Protein AF-A0A954EW34-F1 (afdb_monomer_lite)

pLDDT: mean 81.28, std 20.34, range [36.78, 98.88]

Structure (mmCIF, N/CA/C/O backbone):
data_AF-A0A954EW34-F1
#
_entry.id   AF-A0A954EW34-F1
#
loop_
_atom_site.group_PDB
_atom_site.id
_atom_site.type_symbol
_atom_site.label_atom_id
_atom_site.label_alt_id
_atom_site.label_comp_id
_atom_site.label_asym_id
_atom_site.label_entity_id
_atom_site.label_seq_id
_atom_site.pdbx_PDB_ins_code
_atom_site.Cartn_x
_atom_site.Cartn_y
_atom_site.Cartn_z
_atom_site.occupancy
_atom_site.B_iso_or_equiv
_atom_site.auth_seq_id
_atom_site.auth_comp_id
_atom_site.auth_asym_id
_atom_site.auth_atom_id
_atom_site.pdbx_PDB_model_num
ATOM 1 N N . MET A 1 1 ? -41.365 -49.925 13.335 1.00 40.72 1 MET A N 1
ATOM 2 C CA . MET A 1 1 ? -41.153 -49.768 11.877 1.00 40.72 1 MET A CA 1
ATOM 3 C C . MET A 1 1 ? -39.643 -49.730 11.667 1.00 40.72 1 MET A C 1
ATOM 5 O O . MET A 1 1 ? -39.036 -48.756 12.066 1.00 40.72 1 MET A O 1
ATOM 9 N N . LYS A 1 2 ? -39.014 -50.907 11.558 1.00 36.78 2 LYS A N 1
ATOM 10 C CA . LYS A 1 2 ? -38.479 -51.522 10.322 1.00 36.78 2 LYS A CA 1
ATOM 11 C C . LYS A 1 2 ? -37.235 -50.796 9.767 1.00 36.78 2 LYS A C 1
ATOM 13 O O . LYS A 1 2 ? -37.364 -49.903 8.944 1.00 36.78 2 LYS A O 1
ATOM 18 N N . GLU A 1 3 ? -36.082 -51.215 10.299 1.00 41.09 3 GLU A N 1
ATOM 19 C CA . GLU A 1 3 ? -34.794 -51.522 9.644 1.00 41.09 3 GLU A CA 1
ATOM 20 C C . GLU A 1 3 ? -34.559 -50.959 8.228 1.00 41.09 3 GLU A C 1
ATOM 22 O O . GLU A 1 3 ? -35.233 -51.348 7.273 1.00 41.09 3 GLU A O 1
ATOM 27 N N . PHE A 1 4 ? -33.522 -50.127 8.080 1.00 44.47 4 PHE A N 1
ATOM 28 C CA . PHE A 1 4 ? -32.982 -49.689 6.791 1.00 44.47 4 PHE A CA 1
ATOM 29 C C . PHE A 1 4 ? -31.813 -50.608 6.410 1.00 44.47 4 PHE A C 1
ATOM 31 O O . PHE A 1 4 ? -30.669 -50.397 6.806 1.00 44.47 4 PHE A O 1
ATOM 38 N N . THR A 1 5 ? -32.119 -51.680 5.680 1.00 50.56 5 THR A N 1
ATOM 39 C CA . THR A 1 5 ? -31.138 -52.629 5.138 1.00 50.56 5 THR A CA 1
ATOM 40 C C . THR A 1 5 ? -31.125 -52.573 3.613 1.00 50.56 5 THR A C 1
ATOM 42 O O . THR A 1 5 ? -32.162 -52.717 2.967 1.00 50.56 5 THR A O 1
ATOM 45 N N . GLY A 1 6 ? -29.920 -52.484 3.042 1.00 41.94 6 GLY A N 1
ATOM 46 C CA . GLY A 1 6 ? -29.634 -52.820 1.645 1.00 41.94 6 GLY A CA 1
ATOM 47 C C . GLY A 1 6 ? -29.440 -51.611 0.723 1.00 41.94 6 GLY A C 1
ATOM 48 O O . GLY A 1 6 ? -30.143 -50.623 0.840 1.00 41.94 6 GLY A O 1
ATOM 49 N N . LYS A 1 7 ? -28.526 -51.599 -0.247 1.00 50.50 7 LYS A N 1
ATOM 50 C CA . LYS A 1 7 ? -27.691 -52.646 -0.844 1.00 50.50 7 LYS A CA 1
ATOM 51 C C . LYS A 1 7 ? -26.501 -51.953 -1.516 1.00 50.50 7 LYS A C 1
ATOM 53 O O . LYS A 1 7 ? -26.660 -50.924 -2.164 1.00 50.50 7 LYS A O 1
ATOM 58 N N . VAL A 1 8 ? -25.333 -52.569 -1.369 1.00 52.12 8 VAL A N 1
ATOM 59 C CA . VAL A 1 8 ? -24.113 -52.335 -2.146 1.00 52.12 8 VAL A CA 1
ATOM 60 C C . VAL A 1 8 ? -24.452 -52.369 -3.639 1.00 52.12 8 VAL A C 1
ATOM 62 O O . VAL A 1 8 ? -24.942 -53.384 -4.137 1.00 52.12 8 VAL A O 1
ATOM 65 N N . CYS A 1 9 ? -24.221 -51.259 -4.344 1.00 47.16 9 CYS A N 1
ATOM 66 C CA . CYS A 1 9 ? -24.376 -51.196 -5.792 1.00 47.16 9 CYS A CA 1
ATOM 67 C C . CYS A 1 9 ? -23.066 -51.640 -6.452 1.00 47.16 9 CYS A C 1
ATOM 69 O O . CYS A 1 9 ? -22.064 -50.930 -6.448 1.00 47.16 9 CYS A O 1
ATOM 71 N N . LEU A 1 10 ? -23.120 -52.885 -6.916 1.00 49.66 10 LEU A N 1
ATOM 72 C CA . LEU A 1 10 ? -22.312 -53.553 -7.929 1.00 49.66 10 LEU A CA 1
ATOM 73 C C . LEU A 1 10 ? -21.316 -52.687 -8.721 1.00 49.66 10 LEU A C 1
ATOM 75 O O . LEU A 1 10 ? -21.678 -51.877 -9.570 1.00 49.66 10 LEU A O 1
ATOM 79 N N . LEU A 1 11 ? -20.043 -53.030 -8.520 1.00 52.31 11 LEU A N 1
ATOM 80 C CA . LEU A 1 11 ? -18.973 -52.956 -9.509 1.00 52.31 11 LEU A CA 1
ATOM 81 C C . LEU A 1 11 ? -19.409 -53.651 -10.809 1.00 52.31 11 LEU A C 1
ATOM 83 O O . LEU A 1 11 ? -19.460 -54.879 -10.869 1.00 52.31 11 LEU A O 1
ATOM 87 N N . THR A 1 12 ? -19.659 -52.883 -11.867 1.00 54.78 12 THR A N 1
ATOM 88 C CA . THR A 1 12 ? -19.604 -53.401 -13.237 1.00 54.78 12 THR A CA 1
ATOM 89 C C . THR A 1 12 ? -18.288 -52.982 -13.872 1.00 54.78 12 THR A C 1
ATOM 91 O O . THR A 1 12 ? -18.101 -51.831 -14.262 1.00 54.78 12 THR A O 1
ATOM 94 N N . LEU A 1 13 ? -17.387 -53.963 -13.961 1.00 52.12 13 LEU A N 1
ATOM 95 C CA . LEU A 1 13 ? -16.304 -54.030 -14.934 1.00 52.12 13 LEU A CA 1
ATOM 96 C C . LEU A 1 13 ? -16.856 -53.677 -16.322 1.00 52.12 13 LEU A C 1
ATOM 98 O O . LEU A 1 13 ? -17.606 -54.459 -16.908 1.00 52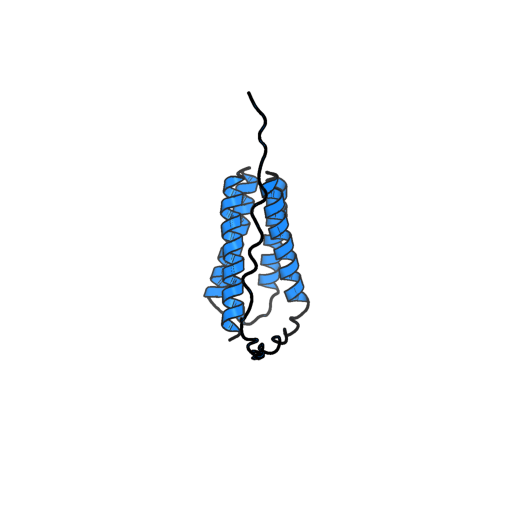.12 13 LEU A O 1
ATOM 102 N N . TRP A 1 14 ? -16.433 -52.544 -16.872 1.00 51.59 14 TRP A N 1
ATOM 103 C CA . TRP A 1 14 ? -16.384 -52.368 -18.316 1.00 51.59 14 TRP A CA 1
ATOM 104 C C . TRP A 1 14 ? -14.918 -52.296 -18.706 1.00 51.59 14 TRP A C 1
ATOM 106 O O . TRP A 1 14 ? -14.197 -51.353 -18.384 1.00 51.59 14 TRP A O 1
ATOM 116 N N . GLY A 1 15 ? -14.455 -53.406 -19.268 1.00 47.00 15 GLY A N 1
ATOM 117 C CA . GLY A 1 15 ? -13.093 -53.568 -19.714 1.00 47.00 15 GLY A CA 1
ATOM 118 C C . GLY A 1 15 ? -12.849 -52.862 -21.042 1.00 47.00 15 GLY A C 1
ATOM 119 O O . GLY A 1 15 ? -13.671 -52.911 -21.948 1.00 47.00 15 GLY A O 1
ATOM 120 N N . MET A 1 16 ? -11.615 -52.372 -21.127 1.00 54.25 16 MET A N 1
ATOM 121 C CA . MET A 1 16 ? -10.751 -52.357 -22.303 1.00 54.25 16 MET A CA 1
ATOM 122 C C . MET A 1 16 ? -10.931 -51.243 -23.342 1.00 54.25 16 MET A C 1
ATOM 124 O O . MET A 1 16 ? -12.018 -50.928 -23.806 1.00 54.25 16 MET A O 1
ATOM 128 N N . LEU A 1 17 ? -9.748 -50.791 -23.782 1.00 58.56 17 LEU A N 1
ATOM 129 C CA . LEU A 1 17 ? -9.439 -49.992 -24.969 1.00 58.56 17 LEU A CA 1
ATOM 130 C C . LEU A 1 17 ? -9.509 -48.468 -24.802 1.00 58.56 17 LEU A C 1
ATOM 132 O O . LEU A 1 17 ? -10.172 -47.780 -25.570 1.00 58.56 17 LEU A O 1
ATOM 136 N N . PHE A 1 18 ? -8.700 -47.924 -23.886 1.00 49.84 18 PHE A N 1
ATOM 137 C CA . PHE A 1 18 ? -8.078 -46.626 -24.160 1.00 49.84 18 PHE A CA 1
ATOM 138 C C . PHE A 1 18 ? -6.711 -46.874 -24.808 1.00 49.84 18 PHE A C 1
ATOM 140 O O . PHE A 1 18 ? -5.860 -47.512 -24.182 1.00 49.84 18 PHE A O 1
ATOM 147 N N . PRO A 1 19 ? -6.494 -46.437 -26.061 1.00 53.00 19 PRO A N 1
ATOM 148 C CA . PRO A 1 19 ? -5.198 -46.557 -26.701 1.00 53.00 19 PRO A CA 1
ATOM 149 C C . PRO A 1 19 ? -4.184 -45.739 -25.904 1.00 53.00 19 PRO A C 1
ATOM 151 O O . PRO A 1 19 ? -4.385 -44.554 -25.635 1.00 53.00 19 PRO A O 1
ATOM 154 N N . THR A 1 20 ? -3.083 -46.387 -25.532 1.00 57.56 20 THR A N 1
ATOM 155 C CA . THR A 1 20 ? -1.847 -45.744 -25.094 1.00 57.56 20 THR A CA 1
ATOM 156 C C . THR A 1 20 ? -1.331 -44.874 -26.234 1.00 57.56 20 THR A C 1
ATOM 158 O O . THR A 1 20 ? -0.540 -45.319 -27.064 1.00 57.56 20 THR A O 1
ATOM 161 N N . SER A 1 21 ? -1.822 -43.636 -26.307 1.00 57.56 21 SER A N 1
ATOM 162 C CA . SER A 1 21 ? -1.227 -42.617 -27.156 1.00 57.56 21 SER A CA 1
ATOM 163 C C . SER A 1 21 ? 0.155 -42.317 -26.595 1.00 57.56 21 SER A C 1
ATOM 165 O O . SER A 1 21 ? 0.294 -41.904 -25.442 1.00 57.56 21 SER A O 1
ATOM 167 N N . LEU A 1 22 ? 1.167 -42.591 -27.417 1.00 55.72 22 LEU A N 1
ATOM 168 C CA . LEU A 1 22 ? 2.548 -42.214 -27.180 1.00 55.72 22 LEU A CA 1
ATOM 169 C C . LEU A 1 22 ? 2.630 -40.758 -26.719 1.00 55.72 22 LEU A C 1
ATOM 171 O O . LEU A 1 22 ? 1.966 -39.874 -27.265 1.00 55.72 22 LEU A O 1
ATOM 175 N N . ALA A 1 23 ? 3.503 -40.544 -25.741 1.00 53.56 23 ALA A N 1
ATOM 176 C CA . ALA A 1 23 ? 4.001 -39.247 -25.343 1.00 53.56 23 ALA A CA 1
ATOM 177 C C . ALA A 1 23 ? 4.512 -38.476 -26.571 1.00 53.56 23 ALA A C 1
ATOM 179 O O . ALA A 1 23 ? 5.601 -38.740 -27.078 1.00 53.56 23 ALA A O 1
ATOM 180 N N . VAL A 1 24 ? 3.738 -37.491 -27.024 1.00 55.06 24 VAL A N 1
ATOM 181 C CA . VAL A 1 24 ? 4.323 -36.304 -27.639 1.00 55.06 24 VAL A CA 1
ATOM 182 C C . VAL A 1 24 ? 4.816 -35.477 -26.465 1.00 55.06 24 VAL A C 1
ATOM 184 O O . VAL A 1 24 ? 4.030 -34.837 -25.767 1.00 55.06 24 VAL A O 1
ATOM 187 N N . GLY A 1 25 ? 6.118 -35.572 -26.198 1.00 49.44 25 GLY A N 1
ATOM 188 C CA . GLY A 1 25 ? 6.811 -34.575 -25.403 1.00 49.44 25 GLY A CA 1
ATOM 189 C C . GLY A 1 25 ? 6.588 -33.234 -26.083 1.00 49.44 25 GLY A C 1
ATOM 190 O O . GLY A 1 25 ? 7.183 -32.955 -27.117 1.00 49.44 25 GLY A O 1
ATOM 191 N N . GLN A 1 26 ? 5.665 -32.441 -25.545 1.00 53.28 26 GLN A N 1
ATOM 192 C CA . GLN A 1 26 ? 5.662 -31.017 -25.811 1.00 53.28 26 GLN A CA 1
ATOM 193 C C . GLN A 1 26 ? 6.972 -30.504 -25.235 1.00 53.28 26 GLN A C 1
ATOM 195 O O . GLN A 1 26 ? 7.176 -30.574 -24.021 1.00 53.28 26 GLN A O 1
ATOM 200 N N . ASP A 1 27 ? 7.856 -30.051 -26.119 1.00 55.62 27 ASP A N 1
ATOM 201 C CA . ASP A 1 27 ? 9.010 -29.237 -25.782 1.00 55.62 27 ASP A CA 1
ATOM 202 C C . ASP A 1 27 ? 8.512 -28.055 -24.949 1.00 55.62 27 ASP A C 1
ATOM 204 O O . ASP A 1 27 ? 8.049 -27.035 -25.466 1.00 55.62 27 ASP A O 1
ATOM 208 N N . ALA A 1 28 ? 8.523 -28.227 -23.626 1.00 56.28 28 ALA A N 1
ATOM 209 C CA . ALA A 1 28 ? 8.334 -27.129 -22.710 1.00 56.28 28 ALA A CA 1
ATOM 210 C C . ALA A 1 28 ? 9.432 -26.117 -23.056 1.00 56.28 28 ALA A C 1
ATOM 212 O O . ALA A 1 28 ? 10.602 -26.513 -23.132 1.00 56.28 28 ALA A O 1
ATOM 213 N N . PRO A 1 29 ? 9.089 -24.842 -23.312 1.00 59.25 29 PRO A N 1
ATOM 214 C CA . PRO A 1 29 ? 10.107 -23.841 -23.569 1.00 59.25 29 PRO A CA 1
ATOM 215 C C . PRO A 1 29 ? 11.118 -23.882 -22.417 1.00 59.25 29 PRO A C 1
ATOM 217 O O . PRO A 1 29 ? 10.709 -24.072 -21.262 1.00 59.25 29 PRO A O 1
ATOM 220 N N . PRO A 1 30 ? 12.426 -23.759 -22.709 1.00 57.62 30 PRO A N 1
ATOM 221 C CA . PRO A 1 30 ? 13.442 -23.783 -21.670 1.00 57.62 30 PRO A CA 1
ATOM 222 C C . PRO A 1 30 ? 13.054 -22.773 -20.586 1.00 57.62 30 PRO A C 1
ATOM 224 O O . PRO A 1 30 ? 12.553 -21.695 -20.931 1.00 57.62 30 PRO A O 1
ATOM 227 N N . PRO A 1 31 ? 13.236 -23.103 -19.292 1.00 56.31 31 PRO A N 1
ATOM 228 C CA . PRO A 1 31 ? 12.924 -22.173 -18.219 1.00 56.31 31 PRO A CA 1
ATOM 229 C C . PRO A 1 31 ? 13.628 -20.862 -18.545 1.00 56.31 31 PRO A C 1
ATOM 231 O O . PRO A 1 31 ? 14.849 -20.847 -18.715 1.00 56.31 31 PRO A O 1
ATOM 234 N N . SER A 1 32 ? 12.853 -19.785 -18.713 1.00 60.28 32 SER A N 1
ATOM 235 C CA . SER A 1 32 ? 13.412 -18.469 -18.998 1.00 60.28 32 SER A CA 1
ATOM 236 C C . SER A 1 32 ? 14.467 -18.212 -17.933 1.00 60.28 32 SER A C 1
ATOM 238 O O . SER A 1 32 ? 14.131 -18.194 -16.744 1.00 60.28 32 SER A O 1
ATOM 240 N N . VAL A 1 33 ? 15.731 -18.090 -18.340 1.00 48.22 33 VAL A N 1
ATOM 241 C CA . VAL A 1 33 ? 16.824 -17.776 -17.424 1.00 48.22 33 VAL A CA 1
ATOM 242 C C . VAL A 1 33 ? 16.447 -16.453 -16.782 1.00 48.22 33 VAL A C 1
ATOM 244 O O . VAL A 1 33 ? 16.484 -15.403 -17.423 1.00 48.22 33 VAL A O 1
ATOM 247 N N . ARG A 1 34 ? 15.982 -16.517 -15.532 1.00 56.38 34 ARG A N 1
ATOM 248 C CA . ARG A 1 34 ? 15.649 -15.336 -14.754 1.00 56.38 34 ARG A CA 1
ATOM 249 C C . ARG A 1 34 ? 16.971 -14.621 -14.554 1.00 56.38 34 ARG A C 1
ATOM 251 O O . ARG A 1 34 ? 17.783 -15.070 -13.753 1.00 56.38 34 ARG A O 1
ATOM 258 N N . GLN A 1 35 ? 17.211 -13.567 -15.329 1.00 54.53 35 GLN A N 1
ATOM 259 C CA . GLN A 1 35 ? 18.352 -12.696 -15.089 1.00 54.53 35 GLN A CA 1
ATOM 260 C C . GLN A 1 35 ? 18.287 -12.266 -13.621 1.00 54.53 35 GLN A C 1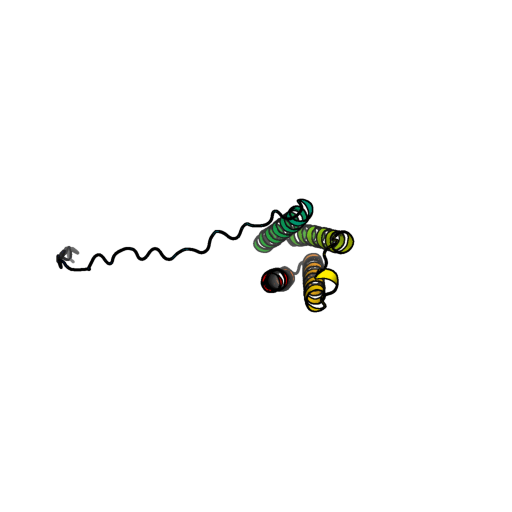
ATOM 262 O O . GLN A 1 35 ? 17.250 -11.771 -13.164 1.00 54.53 35 GLN A O 1
ATOM 267 N N . GLU A 1 36 ? 19.349 -12.545 -12.863 1.00 51.94 36 GLU A N 1
ATOM 268 C CA . GLU A 1 36 ? 19.435 -12.136 -11.465 1.00 51.94 36 GLU A CA 1
ATOM 269 C C . GLU A 1 36 ? 19.445 -10.609 -11.426 1.00 51.94 36 GLU A C 1
ATOM 271 O O . GLU A 1 36 ? 20.425 -9.957 -11.786 1.00 51.94 36 GLU A O 1
ATOM 276 N N . LYS A 1 37 ? 18.304 -10.033 -11.039 1.00 56.31 37 LYS A N 1
ATOM 277 C CA . LYS A 1 37 ? 18.179 -8.596 -10.820 1.00 56.31 37 LYS A CA 1
ATOM 278 C C . LYS A 1 37 ? 19.147 -8.161 -9.715 1.00 56.31 37 LYS A C 1
ATOM 280 O O . LYS A 1 37 ? 19.387 -8.930 -8.779 1.00 56.31 37 LYS A O 1
ATOM 285 N N . PRO A 1 38 ? 19.686 -6.931 -9.784 1.00 56.84 38 PRO A N 1
ATOM 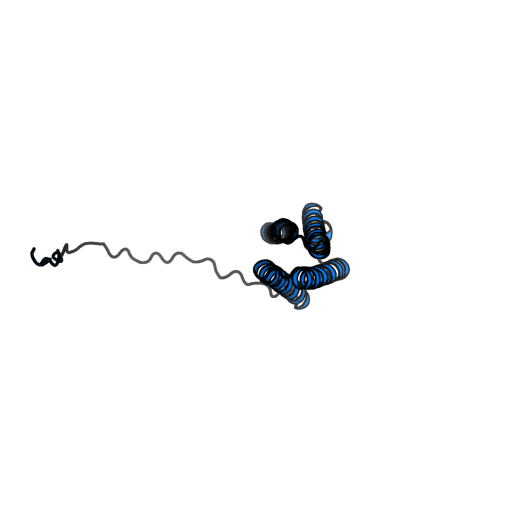286 C CA . PRO A 1 38 ? 20.536 -6.400 -8.729 1.00 56.84 38 PRO A CA 1
ATOM 287 C C . PRO A 1 38 ? 19.831 -6.519 -7.373 1.00 56.84 38 PRO A C 1
ATOM 289 O O . PRO A 1 38 ? 18.644 -6.226 -7.242 1.00 56.84 38 PRO A O 1
ATOM 292 N N . LYS A 1 39 ? 20.584 -6.959 -6.360 1.00 58.22 39 LYS A N 1
ATOM 293 C CA . LYS A 1 39 ? 20.083 -7.351 -5.031 1.00 58.22 39 LYS A CA 1
ATOM 294 C C . LYS A 1 39 ? 19.169 -6.304 -4.374 1.00 58.22 39 LYS A C 1
ATOM 296 O O . LYS A 1 39 ? 18.246 -6.673 -3.659 1.00 58.22 39 LYS A O 1
ATOM 301 N N . SER A 1 40 ? 19.387 -5.022 -4.668 1.00 60.81 40 SER A N 1
ATOM 302 C CA . SER A 1 40 ? 18.572 -3.912 -4.165 1.00 60.81 40 SER A CA 1
ATOM 303 C C . SER A 1 40 ? 17.150 -3.873 -4.736 1.00 60.81 40 SER A C 1
ATOM 305 O O . SER A 1 40 ? 16.235 -3.488 -4.023 1.00 60.81 40 SER A O 1
ATOM 307 N N . GLU A 1 41 ? 16.923 -4.276 -5.991 1.00 60.41 41 GLU A N 1
ATOM 308 C CA . GLU A 1 41 ? 15.576 -4.294 -6.587 1.00 60.41 41 GLU A CA 1
ATOM 309 C C . GLU A 1 41 ? 14.710 -5.409 -5.986 1.00 60.41 41 GLU A C 1
ATOM 311 O O . GLU A 1 41 ? 13.524 -5.213 -5.720 1.00 60.41 41 GLU A O 1
ATOM 316 N N . VAL A 1 42 ? 15.336 -6.560 -5.716 1.00 60.84 42 VAL A N 1
ATOM 317 C CA . VAL A 1 42 ? 14.716 -7.679 -4.992 1.00 60.84 42 VAL A CA 1
ATOM 318 C C . VAL A 1 42 ? 14.337 -7.238 -3.572 1.00 60.84 42 VAL A C 1
ATOM 320 O O . VAL A 1 42 ? 13.230 -7.506 -3.117 1.00 60.84 42 VAL A O 1
ATOM 323 N N . GLU A 1 43 ? 15.196 -6.451 -2.921 1.00 82.62 43 GLU A N 1
ATOM 324 C CA . GLU A 1 43 ? 14.982 -5.970 -1.554 1.00 82.62 43 GLU A CA 1
ATOM 325 C C . GLU A 1 43 ? 13.778 -5.015 -1.416 1.00 82.62 43 GLU A C 1
ATOM 327 O O . GLU A 1 43 ? 12.976 -5.178 -0.494 1.00 82.62 43 GLU A O 1
ATOM 332 N N . TRP A 1 44 ? 13.577 -4.057 -2.335 1.00 88.56 44 TRP A N 1
ATOM 333 C CA . TRP A 1 44 ? 12.428 -3.132 -2.256 1.00 88.56 44 TRP A CA 1
ATOM 334 C C . TRP A 1 44 ? 11.090 -3.857 -2.385 1.00 88.56 44 TRP A C 1
ATOM 336 O O . TRP A 1 44 ? 10.150 -3.583 -1.633 1.00 88.56 44 TRP A O 1
ATOM 346 N N . MET A 1 45 ? 11.004 -4.779 -3.345 1.00 91.62 45 MET A N 1
ATOM 347 C CA . MET A 1 45 ? 9.766 -5.501 -3.624 1.00 91.62 45 MET A CA 1
ATOM 348 C C . MET A 1 45 ? 9.421 -6.487 -2.511 1.00 91.62 45 MET A C 1
ATOM 350 O O . MET A 1 45 ? 8.244 -6.624 -2.182 1.00 91.62 45 MET A O 1
ATOM 354 N N . ASP A 1 46 ? 10.419 -7.089 -1.863 1.00 92.94 46 ASP A N 1
ATOM 355 C CA . ASP A 1 46 ? 10.203 -7.943 -0.694 1.00 92.94 46 ASP A CA 1
ATOM 356 C C . ASP A 1 46 ? 9.595 -7.159 0.476 1.00 92.94 46 ASP A C 1
ATOM 358 O O . ASP A 1 46 ? 8.649 -7.620 1.126 1.00 92.94 46 ASP A O 1
ATOM 362 N N . VAL A 1 47 ? 10.093 -5.944 0.735 1.00 93.88 47 VAL A N 1
ATOM 363 C CA . VAL A 1 47 ? 9.535 -5.086 1.790 1.00 93.88 47 VAL A CA 1
ATOM 364 C C . VAL A 1 47 ? 8.120 -4.632 1.433 1.00 93.88 47 VAL A C 1
ATOM 366 O O . VAL A 1 47 ? 7.236 -4.687 2.290 1.00 93.88 47 VAL A O 1
ATOM 369 N N . LYS A 1 48 ? 7.870 -4.249 0.174 1.00 95.94 48 LYS A N 1
ATOM 370 C CA . LYS A 1 48 ? 6.523 -3.894 -0.299 1.00 95.94 48 LYS A CA 1
ATOM 371 C C . LYS A 1 48 ? 5.544 -5.063 -0.154 1.00 95.94 48 LYS A C 1
ATOM 373 O O . LYS A 1 48 ? 4.455 -4.886 0.387 1.00 95.94 48 LYS A O 1
ATOM 378 N N . LEU A 1 49 ? 5.932 -6.272 -0.559 1.00 97.25 49 LEU A N 1
ATOM 379 C CA . LEU A 1 49 ? 5.100 -7.467 -0.407 1.00 97.25 49 LEU A CA 1
ATOM 380 C C . LEU A 1 49 ? 4.748 -7.720 1.062 1.00 97.25 49 LEU A C 1
ATOM 382 O O . LEU A 1 49 ? 3.574 -7.897 1.390 1.00 97.25 49 LEU A O 1
ATOM 386 N N . ARG A 1 50 ? 5.746 -7.667 1.950 1.00 97.62 50 ARG A N 1
ATOM 387 C CA . ARG A 1 50 ? 5.540 -7.864 3.388 1.00 97.62 50 ARG A CA 1
ATOM 388 C C . ARG A 1 50 ? 4.599 -6.819 3.979 1.00 97.62 50 ARG A C 1
ATOM 390 O O . ARG A 1 50 ? 3.666 -7.182 4.685 1.00 97.62 50 ARG A O 1
ATOM 397 N N . SER A 1 51 ? 4.803 -5.538 3.669 1.00 98.25 51 SER A N 1
ATOM 398 C CA . SER A 1 51 ? 3.904 -4.470 4.117 1.00 98.25 51 SER A CA 1
ATOM 399 C C . SER A 1 51 ? 2.470 -4.685 3.628 1.00 98.25 51 SER A C 1
ATOM 401 O O . SER A 1 51 ? 1.539 -4.477 4.394 1.00 98.25 51 SER A O 1
ATOM 403 N N . SER A 1 52 ? 2.272 -5.141 2.386 1.00 98.50 52 SER A N 1
ATOM 404 C CA . SER A 1 52 ? 0.932 -5.432 1.854 1.00 98.50 52 SER A CA 1
ATOM 405 C C . SER A 1 52 ? 0.244 -6.582 2.596 1.00 98.50 52 SER A C 1
ATOM 407 O O . SER A 1 52 ? -0.942 -6.494 2.908 1.00 98.50 52 SER A O 1
ATOM 409 N N . GLN A 1 53 ? 0.986 -7.646 2.914 1.00 98.69 53 GLN A N 1
ATOM 410 C CA . GLN A 1 53 ? 0.474 -8.780 3.688 1.00 98.69 53 GLN A CA 1
ATOM 411 C C . GLN A 1 53 ? 0.087 -8.363 5.110 1.00 98.69 53 GLN A C 1
ATOM 413 O O . GLN A 1 53 ? -0.966 -8.762 5.591 1.00 98.69 53 GLN A O 1
ATOM 418 N N . GLN A 1 54 ? 0.898 -7.513 5.746 1.00 98.81 54 GLN A N 1
ATOM 419 C CA . GLN A 1 54 ? 0.620 -6.980 7.083 1.00 98.81 54 GLN A CA 1
ATOM 420 C C . GLN A 1 54 ? -0.599 -6.051 7.102 1.00 98.81 54 GLN A C 1
ATOM 422 O O . GLN A 1 54 ? -1.371 -6.084 8.054 1.00 98.81 54 GLN A O 1
ATOM 427 N N . ILE A 1 55 ? -0.815 -5.261 6.042 1.00 98.81 55 ILE A N 1
ATOM 428 C CA . ILE A 1 55 ? -2.050 -4.477 5.897 1.00 98.81 55 ILE A CA 1
ATOM 429 C C . ILE A 1 55 ? -3.263 -5.411 5.834 1.00 98.81 55 ILE A C 1
ATOM 431 O O . ILE A 1 55 ? -4.232 -5.178 6.545 1.00 98.81 55 ILE A O 1
ATOM 435 N N . LEU A 1 56 ? -3.213 -6.478 5.028 1.00 98.81 56 LEU A N 1
ATOM 436 C CA . LEU A 1 56 ? -4.318 -7.437 4.942 1.00 98.81 56 LEU A CA 1
ATOM 437 C C . LEU A 1 56 ? -4.568 -8.156 6.271 1.00 98.81 56 LEU A C 1
ATOM 439 O O . LEU A 1 56 ? -5.715 -8.292 6.681 1.00 98.81 56 LEU A O 1
ATOM 443 N N . GLU A 1 57 ? -3.510 -8.593 6.948 1.00 98.81 57 GLU A N 1
ATOM 444 C CA . GLU A 1 57 ? -3.606 -9.200 8.276 1.00 98.81 57 GLU A CA 1
ATOM 445 C C . GLU A 1 57 ? -4.327 -8.262 9.255 1.00 98.81 57 GLU A C 1
ATOM 447 O O . GLU A 1 57 ? -5.334 -8.650 9.848 1.00 98.81 57 GLU A O 1
ATOM 452 N N . ALA A 1 58 ? -3.881 -7.009 9.354 1.00 98.75 58 ALA A N 1
ATOM 453 C CA . ALA A 1 58 ? -4.480 -6.011 10.233 1.00 98.75 58 ALA A CA 1
ATOM 454 C C . ALA A 1 58 ? -5.938 -5.683 9.851 1.00 98.75 58 ALA A C 1
ATOM 456 O O . ALA A 1 58 ? -6.799 -5.611 10.726 1.00 98.75 58 ALA A O 1
ATOM 457 N N . LEU A 1 59 ? -6.250 -5.594 8.550 1.00 98.75 59 LEU A N 1
ATOM 458 C CA . LEU A 1 59 ? -7.623 -5.439 8.052 1.00 98.75 59 LEU A CA 1
ATOM 459 C C . LEU A 1 59 ? -8.537 -6.565 8.548 1.00 98.75 59 LEU A C 1
ATOM 461 O O . LEU A 1 59 ? -9.639 -6.304 9.021 1.00 98.75 59 LEU A O 1
ATOM 465 N N . THR A 1 60 ? -8.078 -7.820 8.482 1.00 98.69 60 THR A N 1
ATOM 466 C CA . THR A 1 60 ? -8.872 -8.973 8.948 1.00 98.69 60 THR A CA 1
ATOM 467 C C . THR A 1 60 ? -9.062 -9.015 10.464 1.00 98.69 60 THR A C 1
ATOM 469 O O . THR A 1 60 ? -9.963 -9.699 10.945 1.00 98.69 60 THR A O 1
ATOM 472 N N . GLN A 1 61 ? -8.234 -8.284 11.210 1.00 98.50 61 GLN A N 1
ATOM 473 C CA . GLN A 1 61 ? -8.310 -8.153 12.665 1.00 98.50 61 GLN A CA 1
ATOM 474 C C . GLN A 1 61 ? -9.080 -6.896 13.105 1.00 98.50 61 GLN A C 1
ATOM 476 O O . GLN A 1 61 ? -9.363 -6.756 14.291 1.00 98.50 61 GLN A O 1
ATOM 481 N N . GLY A 1 62 ? -9.432 -6.000 12.174 1.00 98.31 62 GLY A N 1
ATOM 482 C CA . GLY A 1 62 ? -10.020 -4.696 12.492 1.00 98.31 62 GLY A CA 1
ATOM 483 C C . GLY A 1 62 ? -9.043 -3.729 13.172 1.00 98.31 62 GLY A C 1
ATOM 484 O O . GLY A 1 62 ? -9.480 -2.803 13.843 1.00 98.31 62 GLY A O 1
ATOM 485 N N . ASP A 1 63 ? -7.733 -3.950 13.034 1.00 98.69 63 ASP A N 1
ATOM 486 C CA . ASP A 1 63 ? -6.683 -3.169 13.697 1.00 98.69 63 ASP A CA 1
ATOM 487 C C . ASP A 1 63 ? -6.241 -1.994 12.808 1.00 98.69 63 ASP A C 1
ATOM 489 O O . ASP A 1 63 ? -5.304 -2.096 12.007 1.00 98.69 63 ASP A O 1
ATOM 493 N N . THR A 1 64 ? -6.950 -0.870 12.922 1.00 98.62 64 THR A N 1
ATOM 494 C CA . THR A 1 64 ? -6.698 0.348 12.136 1.00 98.62 64 THR A CA 1
ATOM 495 C C . THR A 1 64 ? -5.320 0.957 12.434 1.00 98.62 64 THR A C 1
ATOM 497 O O . THR A 1 64 ? -4.629 1.407 11.514 1.00 98.62 64 THR A O 1
ATOM 500 N N . ASP A 1 65 ? -4.826 0.864 13.668 1.00 98.62 65 ASP A N 1
ATOM 501 C CA . ASP A 1 65 ? -3.488 1.334 14.050 1.00 98.62 65 ASP A CA 1
ATOM 502 C C . ASP A 1 65 ? -2.368 0.545 13.349 1.00 98.62 65 ASP A C 1
ATOM 504 O O . ASP A 1 65 ? -1.394 1.119 12.826 1.00 98.62 65 ASP A O 1
ATOM 508 N N . HIS A 1 66 ? -2.495 -0.782 13.291 1.00 98.69 66 HIS A N 1
ATOM 509 C CA . HIS A 1 66 ? -1.531 -1.636 12.605 1.00 98.69 66 HIS A CA 1
ATOM 510 C C . HIS A 1 66 ? -1.638 -1.508 11.078 1.00 98.69 66 HIS A C 1
ATOM 512 O O . HIS A 1 66 ? -0.598 -1.500 10.401 1.00 98.69 66 HIS A O 1
ATOM 518 N N . VAL A 1 67 ? -2.844 -1.298 10.531 1.00 98.81 67 VAL A N 1
ATOM 519 C CA . VAL A 1 67 ? -3.039 -0.913 9.120 1.00 98.81 67 VAL A CA 1
ATOM 520 C C . VAL A 1 67 ? -2.252 0.363 8.811 1.00 98.81 67 VAL A C 1
ATOM 522 O O . VAL A 1 67 ? -1.417 0.364 7.899 1.00 98.81 67 VAL A O 1
ATOM 525 N N . ALA A 1 68 ? -2.443 1.429 9.597 1.00 98.81 68 ALA A N 1
ATOM 526 C CA . ALA A 1 68 ? -1.770 2.709 9.391 1.00 98.81 68 ALA A CA 1
ATOM 527 C C . ALA A 1 68 ? -0.244 2.566 9.476 1.00 98.81 68 ALA A C 1
ATOM 529 O O . ALA A 1 68 ? 0.496 3.087 8.638 1.00 98.81 68 ALA A O 1
ATOM 530 N N . THR A 1 69 ? 0.253 1.825 10.467 1.00 98.69 69 THR A N 1
ATOM 531 C CA . THR A 1 69 ? 1.691 1.591 10.657 1.00 98.69 69 THR A CA 1
ATOM 532 C C . THR A 1 69 ? 2.309 0.842 9.473 1.00 98.69 69 THR A C 1
ATOM 534 O O . THR A 1 69 ? 3.357 1.245 8.952 1.00 98.69 69 THR A O 1
ATOM 537 N N . SER A 1 70 ? 1.646 -0.212 8.995 1.00 98.69 70 SER A N 1
ATOM 538 C CA . SER A 1 70 ? 2.104 -1.008 7.851 1.00 98.69 70 SER A CA 1
ATOM 539 C C . SER A 1 70 ? 2.059 -0.215 6.540 1.00 98.69 70 SER A C 1
ATOM 541 O O . SER A 1 70 ? 3.003 -0.284 5.744 1.00 98.69 70 SER A O 1
ATOM 543 N N . ALA A 1 71 ? 1.026 0.611 6.349 1.00 98.69 71 ALA A N 1
ATOM 544 C CA . ALA A 1 71 ? 0.893 1.506 5.201 1.00 98.69 71 ALA A CA 1
ATOM 545 C C . ALA A 1 71 ? 1.923 2.650 5.211 1.00 98.69 71 ALA A C 1
ATOM 547 O O . ALA A 1 71 ? 2.500 2.968 4.171 1.00 98.69 71 ALA A O 1
ATOM 548 N N . ARG A 1 72 ? 2.264 3.224 6.374 1.00 98.62 72 ARG A N 1
ATOM 549 C CA . ARG A 1 72 ? 3.356 4.214 6.478 1.00 98.62 72 ARG A CA 1
ATOM 550 C C . ARG A 1 72 ? 4.704 3.613 6.086 1.00 98.62 72 ARG A C 1
ATOM 552 O O . ARG A 1 72 ? 5.458 4.243 5.344 1.00 98.62 72 ARG A O 1
ATOM 559 N N . ARG A 1 73 ? 4.995 2.377 6.513 1.00 98.00 73 ARG A N 1
ATOM 560 C CA . ARG A 1 73 ? 6.199 1.649 6.071 1.00 98.00 73 ARG A CA 1
ATOM 561 C C . ARG A 1 73 ? 6.213 1.478 4.550 1.00 98.00 73 ARG A C 1
ATOM 563 O O . ARG A 1 73 ? 7.232 1.771 3.925 1.00 98.00 73 ARG A O 1
ATOM 570 N N . MET A 1 74 ? 5.086 1.066 3.965 1.00 97.94 74 MET A N 1
ATOM 571 C CA . MET A 1 74 ? 4.925 0.949 2.512 1.00 97.94 74 MET A CA 1
ATOM 572 C C . MET A 1 74 ? 5.240 2.272 1.797 1.00 97.94 74 MET A C 1
ATOM 574 O O . MET A 1 74 ? 6.006 2.292 0.831 1.00 97.94 74 MET A O 1
ATOM 578 N N . LEU A 1 75 ? 4.684 3.382 2.293 1.00 97.94 75 LEU A N 1
ATOM 579 C CA . LEU A 1 75 ? 4.859 4.709 1.707 1.00 97.94 75 LEU A CA 1
ATOM 580 C C . LEU A 1 75 ? 6.323 5.157 1.742 1.00 97.94 75 LEU A C 1
ATOM 582 O O . LEU A 1 75 ? 6.849 5.610 0.727 1.00 97.94 75 LEU A O 1
ATOM 586 N N . ILE A 1 76 ? 6.998 4.993 2.883 1.00 96.75 76 ILE A N 1
ATOM 587 C CA . ILE A 1 76 ? 8.412 5.359 3.039 1.00 96.75 76 ILE A CA 1
ATOM 588 C C . ILE A 1 76 ? 9.275 4.598 2.030 1.00 96.75 76 ILE A C 1
ATOM 590 O O . ILE A 1 76 ? 10.082 5.205 1.327 1.00 96.75 76 ILE A O 1
ATOM 594 N N . ILE A 1 77 ? 9.078 3.283 1.917 1.00 94.94 77 ILE A N 1
ATOM 595 C CA . ILE A 1 77 ? 9.840 2.445 0.985 1.00 94.94 77 ILE A CA 1
ATOM 596 C C . ILE A 1 77 ? 9.570 2.845 -0.461 1.00 94.94 77 ILE A C 1
ATOM 598 O O . ILE A 1 77 ? 10.509 2.957 -1.244 1.00 94.94 77 ILE A O 1
ATOM 602 N N . ASN A 1 78 ? 8.316 3.134 -0.809 1.00 94.44 78 ASN A N 1
ATOM 603 C CA . ASN A 1 78 ? 7.968 3.616 -2.138 1.00 94.44 78 ASN A CA 1
ATOM 604 C C . ASN A 1 78 ? 8.677 4.933 -2.490 1.00 94.44 78 ASN A C 1
ATOM 606 O O . ASN A 1 78 ? 9.219 5.064 -3.582 1.00 94.44 78 ASN A O 1
ATOM 610 N N . LEU A 1 79 ? 8.712 5.900 -1.570 1.00 93.69 79 LEU A N 1
ATOM 611 C CA . LEU A 1 79 ? 9.382 7.185 -1.793 1.00 93.69 79 LEU A CA 1
ATOM 612 C C . LEU A 1 79 ? 10.907 7.029 -1.908 1.00 93.69 79 LEU A C 1
ATOM 614 O O . LEU A 1 79 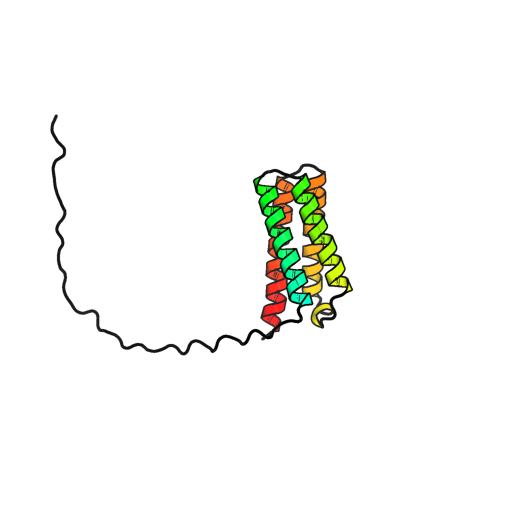? 11.536 7.659 -2.764 1.00 93.69 79 LEU A O 1
ATOM 618 N N . LEU A 1 80 ? 11.508 6.174 -1.074 1.00 92.19 80 LEU A N 1
ATOM 619 C CA . LEU A 1 80 ? 12.938 5.866 -1.137 1.00 92.19 80 LEU A CA 1
ATOM 620 C C . LEU A 1 80 ? 13.307 5.181 -2.453 1.00 92.19 80 LEU A C 1
ATOM 622 O O . LEU A 1 80 ? 14.256 5.608 -3.112 1.00 92.19 80 LEU A O 1
ATOM 626 N N . GLU A 1 81 ? 12.533 4.179 -2.868 1.00 90.00 81 GLU A N 1
ATOM 627 C CA . GLU A 1 81 ? 12.709 3.510 -4.154 1.00 90.00 81 GLU A CA 1
ATOM 628 C C . GLU A 1 81 ? 12.607 4.523 -5.298 1.00 90.00 81 GLU A C 1
ATOM 630 O O . GLU A 1 81 ? 13.525 4.629 -6.108 1.00 90.00 81 GLU A O 1
ATOM 635 N N . GLN A 1 82 ? 11.543 5.329 -5.348 1.00 88.06 82 GLN A N 1
AT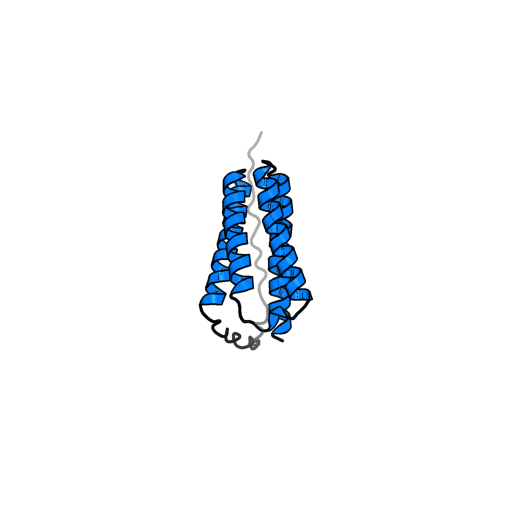OM 636 C CA . GLN A 1 82 ? 11.367 6.331 -6.401 1.00 88.06 82 GLN A CA 1
ATOM 637 C C . GLN A 1 82 ? 12.556 7.295 -6.493 1.00 88.06 82 GLN A C 1
ATOM 639 O O . GLN A 1 82 ? 12.963 7.666 -7.596 1.00 88.06 82 GLN A O 1
ATOM 644 N N . ARG A 1 83 ? 13.169 7.670 -5.365 1.00 88.00 83 ARG A N 1
ATOM 645 C CA . ARG A 1 83 ? 14.346 8.547 -5.349 1.00 88.00 83 ARG A CA 1
ATOM 646 C C . ARG A 1 83 ? 15.632 7.837 -5.778 1.00 88.00 83 ARG A C 1
ATOM 648 O O . ARG A 1 83 ? 16.415 8.420 -6.523 1.00 88.00 83 ARG A O 1
ATOM 655 N N . LEU A 1 84 ? 15.862 6.614 -5.304 1.00 86.62 84 LEU A N 1
ATOM 656 C CA . LEU A 1 84 ? 17.147 5.914 -5.432 1.00 86.62 84 LEU A CA 1
ATOM 657 C C . LEU A 1 84 ? 17.245 4.999 -6.657 1.00 86.62 84 LEU A C 1
ATOM 659 O O . L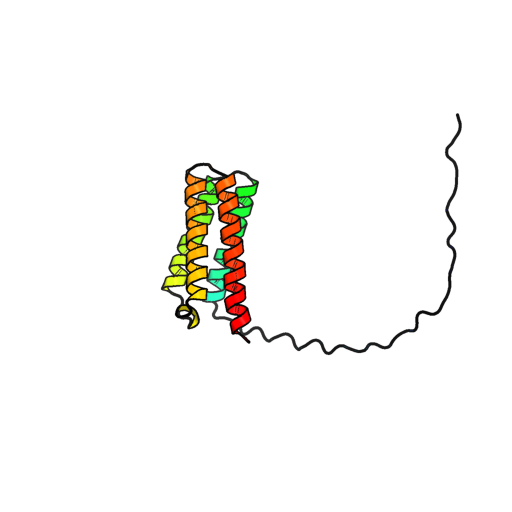EU A 1 84 ? 18.353 4.698 -7.102 1.00 86.62 84 LEU A O 1
ATOM 663 N N . ARG A 1 85 ? 16.112 4.563 -7.211 1.00 80.44 85 ARG A N 1
ATOM 664 C CA . ARG A 1 85 ? 16.055 3.674 -8.375 1.00 80.44 85 ARG A CA 1
ATOM 665 C C . ARG A 1 85 ? 16.612 4.375 -9.613 1.00 80.44 85 ARG A C 1
ATOM 667 O O . ARG A 1 85 ? 16.294 5.542 -9.859 1.00 80.44 85 ARG A O 1
ATOM 674 N N . LYS A 1 86 ? 17.465 3.690 -10.375 1.00 74.81 86 LYS A N 1
ATOM 675 C CA . LYS A 1 86 ? 18.211 4.270 -11.510 1.00 74.81 86 LYS A CA 1
ATOM 676 C C . LYS A 1 86 ? 17.697 3.801 -12.875 1.00 74.81 86 LYS A C 1
ATOM 678 O O . LYS A 1 86 ? 18.321 4.101 -13.880 1.00 74.81 86 LYS A O 1
ATOM 683 N N . ASP A 1 87 ? 16.583 3.080 -12.894 1.00 69.75 87 ASP A N 1
ATOM 684 C CA . ASP A 1 87 ? 16.138 2.326 -14.062 1.00 69.75 87 ASP A CA 1
ATOM 685 C C . ASP A 1 87 ? 15.500 3.210 -15.145 1.00 69.75 87 ASP A C 1
ATOM 687 O O . ASP A 1 87 ? 14.782 4.175 -14.853 1.00 69.75 87 ASP A O 1
ATOM 691 N N . ASP A 1 88 ? 15.655 2.777 -16.397 1.00 68.31 88 ASP A N 1
ATOM 692 C CA . ASP A 1 88 ? 15.194 3.467 -17.613 1.00 68.31 88 ASP A CA 1
ATOM 693 C C . ASP A 1 88 ? 13.661 3.638 -17.695 1.00 68.31 88 ASP A C 1
ATOM 695 O O . ASP A 1 88 ? 13.141 4.459 -18.455 1.00 68.31 88 ASP A O 1
ATOM 699 N N . PHE A 1 89 ? 12.903 2.896 -16.880 1.00 70.62 89 PHE A N 1
ATOM 700 C CA . PHE A 1 89 ? 11.435 2.920 -16.864 1.00 70.62 89 PHE A CA 1
ATOM 701 C C . PHE A 1 89 ? 10.841 4.223 -16.319 1.00 70.62 89 PHE A C 1
ATOM 703 O O . PHE A 1 89 ? 9.667 4.510 -16.562 1.00 70.62 89 PHE A O 1
ATOM 710 N N . LYS A 1 90 ? 11.632 5.042 -15.611 1.00 67.81 90 LYS A N 1
ATOM 711 C CA . LYS A 1 90 ? 11.163 6.301 -15.013 1.00 67.81 90 LYS A CA 1
ATOM 712 C C . LYS A 1 90 ? 10.588 7.289 -16.027 1.00 67.81 90 LYS A C 1
ATOM 714 O O . LYS A 1 90 ? 9.749 8.101 -15.652 1.00 67.81 90 LYS A O 1
ATOM 719 N N . HIS A 1 91 ? 10.999 7.232 -17.288 1.00 74.12 91 HIS A N 1
ATOM 720 C CA . HIS A 1 91 ? 10.543 8.185 -18.302 1.00 74.12 91 HIS A CA 1
ATOM 721 C C . HIS A 1 91 ? 9.200 7.813 -18.945 1.00 74.12 91 HIS A C 1
ATOM 723 O O . HIS A 1 91 ? 8.634 8.618 -19.682 1.00 74.12 91 HIS A O 1
ATOM 729 N N . LYS A 1 92 ? 8.665 6.615 -18.674 1.00 83.50 92 LYS A N 1
ATOM 730 C CA . LYS A 1 92 ? 7.420 6.143 -19.290 1.00 83.50 92 LYS A CA 1
ATOM 731 C C . LYS A 1 92 ? 6.209 6.672 -18.519 1.00 83.50 92 LYS A C 1
ATOM 733 O O . LYS A 1 92 ? 6.076 6.426 -17.321 1.00 83.50 92 LYS A O 1
ATOM 738 N N . SER A 1 93 ? 5.314 7.386 -19.206 1.00 85.44 93 SER A N 1
ATOM 739 C CA . SER A 1 93 ? 4.164 8.057 -18.579 1.00 85.44 93 SER A CA 1
ATOM 740 C C . SER A 1 93 ? 3.204 7.083 -17.890 1.00 85.44 93 SER A C 1
ATOM 742 O O . SER A 1 93 ? 2.740 7.361 -16.790 1.00 85.44 93 SER A O 1
ATOM 744 N N . GLU A 1 94 ? 2.951 5.921 -18.493 1.00 89.06 94 GLU A N 1
ATOM 745 C CA . GLU A 1 94 ? 2.078 4.879 -17.932 1.00 89.06 94 GLU A CA 1
ATOM 746 C C . GLU A 1 94 ? 2.637 4.323 -16.622 1.00 89.06 94 GLU A C 1
ATOM 748 O O . GLU A 1 94 ? 1.913 4.170 -15.641 1.00 89.06 94 GLU A O 1
ATOM 753 N N . TYR A 1 95 ? 3.952 4.103 -16.585 1.00 89.56 95 TYR A N 1
ATOM 754 C CA . TYR A 1 95 ? 4.649 3.633 -15.397 1.00 89.56 95 TYR A CA 1
ATOM 755 C C . TYR A 1 95 ? 4.577 4.666 -14.260 1.00 89.56 95 TYR A C 1
ATOM 757 O O . TYR A 1 95 ? 4.280 4.317 -13.119 1.00 89.56 95 TYR A O 1
ATOM 765 N N . GLN A 1 96 ? 4.766 5.952 -14.573 1.00 90.69 96 GLN A N 1
ATOM 766 C CA . GLN A 1 96 ? 4.562 7.044 -13.610 1.00 90.69 96 GLN A CA 1
ATOM 767 C C . GLN A 1 96 ? 3.107 7.130 -13.129 1.00 90.69 96 GLN A C 1
ATOM 769 O O . GLN A 1 96 ? 2.852 7.391 -11.955 1.00 90.69 96 GLN A O 1
ATOM 774 N N . GLY A 1 97 ? 2.146 6.857 -14.014 1.00 93.31 97 GLY A N 1
ATOM 775 C CA . GLY A 1 97 ? 0.734 6.746 -13.660 1.00 93.31 97 GLY A CA 1
ATOM 776 C C . GLY A 1 97 ? 0.487 5.689 -12.583 1.00 93.31 97 GLY A C 1
ATOM 777 O O . GLY A 1 97 ? -0.192 5.976 -11.597 1.00 93.31 97 GLY A O 1
ATOM 778 N N . GLU A 1 98 ? 1.078 4.500 -12.721 1.00 94.44 98 GLU A N 1
ATOM 779 C CA . GLU A 1 98 ? 0.947 3.440 -11.712 1.00 94.44 98 GLU A CA 1
ATOM 780 C C . GLU A 1 98 ? 1.670 3.759 -10.400 1.00 94.44 98 GLU A C 1
ATOM 782 O O . GLU A 1 98 ? 1.135 3.462 -9.332 1.00 94.44 98 GLU A O 1
ATOM 787 N N . LEU A 1 99 ? 2.826 4.432 -10.438 1.00 93.62 99 LEU A N 1
ATOM 788 C CA . LEU A 1 99 ? 3.484 4.917 -9.217 1.00 93.62 99 LEU A CA 1
ATOM 789 C C . LEU A 1 99 ? 2.604 5.906 -8.441 1.00 93.62 99 LEU A C 1
ATOM 791 O O . LEU A 1 99 ? 2.478 5.798 -7.220 1.00 93.62 99 LEU A O 1
ATOM 795 N N . ASN A 1 100 ? 1.952 6.830 -9.147 1.00 95.56 100 ASN A N 1
ATOM 796 C CA . ASN A 1 100 ? 1.040 7.793 -8.534 1.00 95.56 100 ASN A CA 1
ATOM 797 C C . ASN A 1 100 ? -0.203 7.107 -7.952 1.00 95.56 100 ASN A C 1
ATOM 799 O O . ASN A 1 100 ? -0.634 7.457 -6.855 1.00 95.56 100 ASN A O 1
ATOM 803 N N . ARG A 1 101 ? -0.765 6.108 -8.649 1.00 97.44 101 ARG A N 1
ATOM 804 C CA . ARG A 1 101 ? -1.893 5.301 -8.144 1.00 97.44 101 ARG A CA 1
ATOM 805 C C . ARG A 1 101 ? -1.516 4.533 -6.883 1.00 97.44 101 ARG A C 1
ATOM 807 O O . ARG A 1 101 ? -2.277 4.546 -5.918 1.00 97.44 101 ARG A O 1
ATOM 814 N N . PHE A 1 102 ? -0.338 3.916 -6.878 1.00 98.06 102 PHE A N 1
ATOM 815 C CA . PHE A 1 102 ? 0.205 3.217 -5.718 1.00 98.06 102 PHE A CA 1
ATOM 816 C C . PHE A 1 102 ? 0.359 4.160 -4.517 1.00 98.06 102 PHE A C 1
ATOM 818 O O . PHE A 1 102 ? -0.078 3.848 -3.406 1.00 98.06 102 PHE A O 1
ATOM 825 N N . GLU A 1 103 ? 0.961 5.333 -4.730 1.00 98.25 103 GLU A N 1
ATOM 826 C CA . GLU A 1 103 ? 1.168 6.324 -3.674 1.00 98.25 103 GLU A CA 1
ATOM 827 C C . GLU A 1 103 ? -0.156 6.877 -3.137 1.00 98.25 103 GLU A C 1
ATOM 829 O O . GLU A 1 103 ? -0.330 6.966 -1.921 1.00 98.25 103 GLU A O 1
ATOM 834 N N . PHE A 1 104 ? -1.099 7.198 -4.027 1.00 98.44 104 PHE A N 1
ATOM 835 C CA . PHE A 1 104 ? -2.442 7.641 -3.660 1.00 98.44 104 PHE A CA 1
ATOM 836 C C . PHE A 1 104 ? -3.156 6.596 -2.799 1.00 98.44 104 PHE A C 1
ATOM 838 O O . PHE A 1 104 ? -3.587 6.917 -1.696 1.00 98.44 104 PHE A O 1
ATOM 845 N N . ALA A 1 105 ? -3.222 5.342 -3.257 1.00 98.75 105 ALA A N 1
ATOM 846 C CA . ALA A 1 105 ? -3.881 4.269 -2.519 1.00 98.75 105 ALA A CA 1
ATOM 847 C C . ALA A 1 105 ? -3.243 4.062 -1.137 1.00 98.75 105 ALA A C 1
ATOM 849 O O . ALA A 1 105 ? -3.947 3.936 -0.142 1.00 98.75 105 ALA A O 1
ATOM 850 N N . THR A 1 106 ? -1.910 4.110 -1.050 1.00 98.75 106 THR A N 1
ATOM 851 C CA . THR A 1 106 ? -1.203 3.977 0.233 1.00 98.75 106 THR A CA 1
ATOM 852 C C . THR A 1 106 ? -1.537 5.122 1.195 1.00 98.75 106 THR A C 1
ATOM 854 O O . THR A 1 106 ? -1.766 4.883 2.379 1.00 98.75 106 THR A O 1
ATOM 857 N N . LYS A 1 107 ? -1.586 6.367 0.704 1.00 98.75 107 LYS A N 1
ATOM 858 C CA . LYS A 1 107 ? -1.991 7.532 1.506 1.00 98.75 107 LYS A CA 1
ATOM 859 C C . LYS A 1 107 ? -3.448 7.439 1.949 1.00 98.75 107 LYS A C 1
ATOM 861 O O . LYS A 1 107 ? -3.754 7.819 3.073 1.00 98.75 107 LYS A O 1
ATOM 866 N N . GLU A 1 108 ? -4.317 6.905 1.101 1.00 98.81 108 GLU A N 1
ATOM 867 C CA . GLU A 1 108 ? -5.732 6.747 1.419 1.00 98.81 108 GLU A CA 1
ATOM 868 C C . GLU A 1 108 ? -5.973 5.669 2.482 1.00 98.81 108 GLU A C 1
ATOM 870 O O . GLU A 1 108 ? -6.785 5.887 3.379 1.00 98.81 108 GLU A O 1
ATOM 875 N N . ILE A 1 109 ? -5.203 4.571 2.470 1.00 98.88 109 ILE A N 1
ATOM 876 C CA . ILE A 1 109 ? -5.191 3.591 3.571 1.00 98.88 109 ILE A CA 1
ATOM 877 C C . ILE A 1 109 ? -4.810 4.278 4.888 1.00 98.88 109 ILE A C 1
ATOM 879 O O . ILE A 1 109 ? -5.473 4.079 5.895 1.00 98.88 109 ILE A O 1
ATOM 883 N N . ILE A 1 110 ? -3.765 5.116 4.894 1.00 98.88 110 ILE A N 1
ATOM 884 C CA . ILE A 1 110 ? -3.344 5.840 6.107 1.00 98.88 110 ILE A CA 1
ATOM 885 C C . ILE A 1 110 ? -4.452 6.790 6.578 1.00 98.88 110 ILE A C 1
ATOM 887 O O . ILE A 1 110 ? -4.795 6.784 7.754 1.00 98.88 110 ILE A O 1
ATOM 891 N N . ARG A 1 111 ? -5.031 7.578 5.664 1.00 98.81 111 ARG A N 1
ATOM 892 C CA . ARG A 1 111 ? -6.071 8.568 5.975 1.00 98.81 111 ARG A CA 1
ATOM 893 C C . ARG A 1 111 ? -7.332 7.925 6.557 1.00 98.81 111 ARG A C 1
ATOM 895 O O . ARG A 1 111 ? -7.917 8.467 7.487 1.00 98.81 111 ARG A O 1
ATOM 902 N N . THR A 1 112 ? -7.775 6.812 5.976 1.00 98.75 112 THR A N 1
ATOM 903 C CA . THR A 1 112 ? -8.967 6.074 6.432 1.00 98.75 112 THR A CA 1
ATOM 904 C C . THR A 1 112 ? -8.697 5.341 7.742 1.00 98.75 112 THR A C 1
ATOM 906 O O . THR A 1 112 ? -9.523 5.405 8.645 1.00 98.75 112 THR A O 1
ATOM 909 N N . ALA A 1 113 ? -7.502 4.774 7.915 1.00 98.75 113 ALA A N 1
ATOM 910 C CA . ALA A 1 113 ? -7.093 4.158 9.174 1.00 98.75 113 ALA A CA 1
ATOM 911 C C . ALA A 1 113 ? -7.024 5.170 10.329 1.00 98.75 113 ALA A C 1
ATOM 913 O O . ALA A 1 113 ? -7.515 4.896 11.415 1.00 98.75 113 ALA A O 1
ATOM 914 N N . GLU A 1 114 ? -6.485 6.371 10.091 1.00 98.56 114 GLU A N 1
ATOM 915 C CA . GLU A 1 114 ? -6.465 7.467 11.077 1.00 98.56 114 GLU A CA 1
ATOM 916 C C . GLU A 1 114 ? -7.869 7.976 11.449 1.00 98.56 114 GLU A C 1
ATOM 918 O O . GLU A 1 114 ? -8.040 8.600 12.495 1.00 98.56 114 GLU A O 1
ATOM 923 N N . ALA A 1 115 ? -8.868 7.717 10.602 1.00 98.62 115 ALA A N 1
ATOM 924 C CA . ALA A 1 115 ? -10.272 8.020 10.859 1.00 98.62 115 ALA A CA 1
ATOM 925 C C . ALA A 1 115 ? -11.041 6.842 11.490 1.00 98.62 115 ALA A C 1
ATOM 927 O O . ALA A 1 115 ? -12.258 6.941 11.633 1.00 98.62 115 ALA A O 1
ATOM 928 N N . ASP A 1 116 ? -10.349 5.753 11.843 1.00 98.44 116 ASP A N 1
ATOM 929 C CA . ASP A 1 116 ? -10.925 4.490 12.321 1.00 98.44 116 ASP A CA 1
ATOM 930 C C . ASP A 1 116 ? -11.956 3.870 11.348 1.00 98.44 116 ASP A C 1
ATOM 932 O O . ASP A 1 116 ? -12.917 3.210 11.736 1.00 98.44 116 ASP A O 1
ATOM 936 N N . ASP A 1 117 ? -11.765 4.101 10.045 1.00 98.62 117 ASP A N 1
ATOM 937 C CA . ASP A 1 117 ? -12.652 3.643 8.973 1.00 98.62 117 ASP A CA 1
ATOM 938 C C . ASP A 1 117 ? -12.077 2.390 8.295 1.00 98.62 117 ASP A C 1
ATOM 940 O O . ASP A 1 117 ? -11.326 2.468 7.315 1.00 98.62 117 ASP A O 1
ATOM 944 N N . ILE A 1 118 ? -12.414 1.211 8.830 1.00 98.44 118 ILE A N 1
ATOM 945 C CA . ILE A 1 118 ? -11.901 -0.076 8.333 1.00 98.44 118 ILE A CA 1
ATOM 946 C C . ILE A 1 118 ? -12.397 -0.414 6.916 1.00 98.44 118 ILE A C 1
ATOM 948 O O . ILE A 1 118 ? -11.652 -0.989 6.118 1.00 98.44 118 ILE A O 1
ATOM 952 N N . ASP A 1 119 ? -13.622 -0.014 6.571 1.00 98.56 119 ASP A N 1
ATOM 953 C CA . ASP A 1 119 ? -14.201 -0.243 5.245 1.00 98.56 119 ASP A CA 1
ATOM 954 C C . ASP A 1 119 ? -13.523 0.657 4.203 1.00 98.56 119 ASP A C 1
ATOM 956 O O . ASP A 1 119 ? -13.183 0.206 3.102 1.00 98.56 119 ASP A O 1
ATOM 960 N N . GLY A 1 120 ? -13.232 1.908 4.572 1.00 98.69 120 GLY A N 1
ATOM 961 C CA . GLY A 1 120 ? -12.392 2.814 3.794 1.00 98.69 120 GLY A CA 1
ATOM 962 C C . GLY A 1 120 ? -10.979 2.263 3.589 1.00 98.69 120 GLY A C 1
ATOM 963 O O . GLY A 1 120 ? -10.465 2.290 2.464 1.00 98.69 120 GLY A O 1
ATOM 964 N N . CYS A 1 121 ? -10.379 1.675 4.632 1.00 98.81 121 CYS A N 1
ATOM 965 C CA . CYS A 1 121 ? -9.079 1.009 4.519 1.00 98.81 121 CYS A CA 1
ATOM 966 C C . CYS A 1 121 ? -9.125 -0.143 3.506 1.00 98.81 121 CYS A C 1
ATOM 968 O O . CYS A 1 121 ? -8.223 -0.269 2.673 1.00 98.81 121 CYS A O 1
ATOM 970 N N . LEU A 1 122 ? -10.172 -0.976 3.550 1.00 98.81 122 LEU A N 1
ATOM 971 C CA . LEU A 1 122 ? -10.356 -2.097 2.627 1.00 98.81 122 LEU A CA 1
ATOM 972 C C . LEU A 1 122 ? -10.504 -1.616 1.178 1.00 98.81 122 LEU A C 1
ATOM 974 O O . LEU A 1 122 ? -9.854 -2.161 0.281 1.00 98.81 122 LEU A O 1
ATOM 978 N N . ALA A 1 123 ? -11.314 -0.582 0.941 1.00 98.81 123 ALA A N 1
ATOM 979 C CA . ALA A 1 123 ? -11.492 -0.004 -0.388 1.00 98.81 123 ALA A CA 1
ATOM 980 C C . ALA A 1 123 ? -10.160 0.522 -0.957 1.00 98.81 123 ALA A C 1
ATOM 982 O O . ALA A 1 123 ? -9.788 0.210 -2.092 1.00 98.81 123 ALA A O 1
ATOM 983 N N . ALA A 1 124 ? -9.386 1.252 -0.151 1.00 98.81 124 ALA A N 1
ATOM 984 C CA . ALA A 1 124 ? -8.074 1.750 -0.552 1.00 98.81 124 ALA A CA 1
ATOM 985 C C . ALA A 1 124 ? -7.042 0.617 -0.746 1.00 98.81 124 ALA A C 1
ATOM 987 O O . ALA A 1 124 ? -6.224 0.669 -1.669 1.00 98.81 124 ALA A O 1
ATOM 988 N N . TYR A 1 125 ? -7.107 -0.452 0.054 1.00 98.81 125 TYR A N 1
ATOM 989 C CA . TYR A 1 125 ? -6.262 -1.639 -0.110 1.00 98.81 125 TYR A CA 1
ATOM 990 C C . TYR A 1 125 ? -6.510 -2.357 -1.442 1.00 98.81 125 TYR A C 1
ATOM 992 O O . TYR A 1 125 ? -5.563 -2.756 -2.121 1.00 98.81 125 TYR A O 1
ATOM 1000 N N . GLN A 1 126 ? -7.763 -2.451 -1.887 1.00 98.69 126 GLN A N 1
ATOM 1001 C CA . GLN A 1 126 ? -8.085 -2.998 -3.209 1.00 98.69 126 GLN A CA 1
ATOM 1002 C C . GLN A 1 126 ? -7.448 -2.170 -4.337 1.00 98.69 126 GLN A C 1
ATOM 1004 O O . GLN A 1 126 ? -6.898 -2.735 -5.288 1.00 98.69 126 GLN A O 1
ATOM 1009 N N . MET A 1 127 ? -7.455 -0.836 -4.215 1.00 98.50 127 MET A N 1
ATOM 1010 C CA . MET A 1 127 ? -6.779 0.058 -5.164 1.00 98.50 127 MET A CA 1
ATOM 1011 C C . MET A 1 127 ? -5.260 -0.156 -5.168 1.00 98.50 127 MET A C 1
ATOM 1013 O O . MET A 1 127 ? -4.642 -0.196 -6.236 1.00 98.50 127 MET A O 1
ATOM 1017 N N . LEU A 1 128 ? -4.662 -0.350 -3.989 1.00 98.56 128 LEU A N 1
ATOM 1018 C CA . LEU A 1 128 ? -3.245 -0.678 -3.852 1.00 98.56 128 LEU A CA 1
ATOM 1019 C C . LEU A 1 128 ? -2.920 -1.988 -4.586 1.00 98.56 128 LEU A C 1
ATOM 1021 O O . LEU A 1 128 ? -2.023 -2.001 -5.431 1.00 98.56 128 LEU A O 1
ATOM 1025 N N . CYS A 1 129 ? -3.682 -3.061 -4.346 1.00 98.38 129 CYS A N 1
ATOM 1026 C CA . CYS A 1 129 ? -3.509 -4.344 -5.034 1.00 98.38 129 CYS A CA 1
ATOM 1027 C C . CYS A 1 129 ? -3.604 -4.205 -6.559 1.00 98.38 129 CYS A C 1
ATOM 1029 O O . CYS A 1 129 ? -2.772 -4.766 -7.279 1.00 98.38 129 CYS A O 1
ATOM 1031 N N . ALA A 1 130 ? -4.576 -3.434 -7.055 1.00 98.25 130 ALA A N 1
ATOM 1032 C CA . ALA A 1 130 ? -4.722 -3.176 -8.482 1.00 98.25 130 ALA A CA 1
ATOM 1033 C C . ALA A 1 130 ? -3.465 -2.507 -9.065 1.00 98.25 130 ALA A C 1
ATOM 1035 O O . ALA A 1 130 ? -2.943 -2.981 -10.076 1.00 98.25 130 ALA A O 1
ATOM 1036 N N . SER A 1 131 ? -2.930 -1.476 -8.400 1.00 97.25 131 SER A N 1
ATOM 1037 C CA . SER A 1 131 ? -1.715 -0.777 -8.852 1.00 97.25 131 SER A CA 1
ATOM 1038 C C . SER A 1 131 ? -0.483 -1.690 -8.910 1.00 97.25 131 SER A C 1
ATOM 1040 O O . SER A 1 131 ? 0.295 -1.618 -9.861 1.00 97.25 131 SER A O 1
ATOM 1042 N N . CYS A 1 132 ? -0.330 -2.622 -7.958 1.00 96.12 132 CYS A N 1
ATOM 1043 C CA . CYS A 1 132 ? 0.758 -3.604 -7.967 1.00 96.12 132 CYS A CA 1
ATOM 1044 C C . CYS A 1 132 ? 0.708 -4.480 -9.226 1.00 96.12 132 CYS A C 1
ATOM 1046 O O . CYS A 1 132 ? 1.717 -4.669 -9.909 1.00 96.12 132 CYS A O 1
ATOM 1048 N N . VAL A 1 133 ? -0.481 -4.995 -9.558 1.00 96.62 133 VAL A N 1
ATOM 1049 C CA . VAL A 1 133 ? -0.680 -5.855 -10.731 1.00 96.62 133 VAL A CA 1
ATOM 1050 C C . VAL A 1 133 ? -0.467 -5.075 -12.028 1.00 96.62 133 VAL A C 1
ATOM 1052 O O . VAL A 1 133 ? 0.202 -5.584 -12.927 1.00 96.62 133 VAL A O 1
ATOM 1055 N N . GLN A 1 134 ? -0.985 -3.846 -12.133 1.00 95.50 134 GLN A N 1
ATOM 1056 C CA . GLN A 1 134 ? -0.811 -3.022 -13.334 1.00 95.50 134 GLN A CA 1
ATOM 1057 C C . GLN A 1 134 ? 0.650 -2.605 -13.539 1.00 95.50 134 GLN A C 1
ATOM 1059 O O . GLN A 1 134 ? 1.173 -2.750 -14.643 1.00 95.50 134 GLN A O 1
ATOM 1064 N N . CYS A 1 135 ? 1.352 -2.188 -12.481 1.00 92.50 135 CYS A N 1
ATOM 1065 C CA . CYS A 1 135 ? 2.777 -1.866 -12.554 1.00 92.50 135 CYS A CA 1
ATOM 1066 C C . CYS A 1 135 ? 3.600 -3.074 -13.038 1.00 92.50 135 CYS A C 1
ATOM 1068 O O . CYS A 1 135 ? 4.406 -2.962 -13.962 1.00 92.50 135 CYS A O 1
ATOM 1070 N N . HIS A 1 136 ? 3.346 -4.263 -12.483 1.00 92.38 136 HIS A N 1
ATOM 1071 C CA . HIS A 1 136 ? 4.041 -5.483 -12.902 1.00 92.38 136 HIS A CA 1
ATOM 1072 C C . HIS A 1 136 ? 3.668 -5.934 -14.314 1.00 92.38 136 HIS A C 1
ATOM 1074 O O . HIS A 1 136 ? 4.516 -6.490 -15.012 1.00 92.38 136 HIS A O 1
ATOM 1080 N N . LYS A 1 137 ? 2.433 -5.679 -14.758 1.00 92.44 137 LYS A N 1
ATOM 1081 C CA . LYS A 1 137 ? 2.031 -5.896 -16.147 1.00 92.44 137 LYS A CA 1
ATOM 1082 C C . LYS A 1 137 ? 2.861 -5.024 -17.092 1.00 92.44 137 LYS A C 1
ATOM 1084 O O . LYS A 1 137 ? 3.449 -5.564 -18.018 1.00 92.44 137 LYS A O 1
ATOM 1089 N N . LEU A 1 138 ? 2.991 -3.724 -16.814 1.00 89.75 138 LEU A N 1
ATOM 1090 C CA . LEU A 1 138 ? 3.802 -2.811 -17.632 1.00 89.75 138 LEU A CA 1
ATOM 1091 C C . LEU A 1 138 ? 5.271 -3.247 -17.709 1.00 89.75 138 LEU A C 1
ATOM 1093 O O . LEU A 1 138 ? 5.861 -3.219 -18.783 1.00 89.75 138 LEU A O 1
ATOM 1097 N N . ILE A 1 139 ? 5.857 -3.669 -16.584 1.00 86.50 139 ILE A N 1
ATOM 1098 C CA . ILE A 1 139 ? 7.252 -4.135 -16.551 1.00 86.50 139 ILE A CA 1
ATOM 1099 C C . ILE A 1 139 ? 7.415 -5.444 -17.337 1.00 86.50 139 ILE A C 1
ATOM 1101 O O . ILE A 1 139 ? 8.376 -5.588 -18.088 1.00 86.50 139 ILE A O 1
ATOM 1105 N N . ARG A 1 140 ? 6.496 -6.403 -17.168 1.00 87.75 140 ARG A N 1
ATOM 1106 C CA . ARG A 1 140 ? 6.554 -7.702 -17.853 1.00 87.75 140 ARG A CA 1
ATOM 1107 C C . ARG A 1 140 ? 6.351 -7.562 -19.356 1.00 87.75 140 ARG A C 1
ATOM 1109 O O . ARG A 1 140 ? 7.097 -8.157 -20.122 1.00 87.75 140 ARG A O 1
ATOM 1116 N N . ASP A 1 141 ? 5.347 -6.798 -19.767 1.00 83.56 141 ASP A N 1
ATOM 1117 C CA . ASP A 1 141 ? 4.933 -6.717 -21.166 1.00 83.56 141 ASP A CA 1
ATOM 1118 C C . ASP A 1 141 ? 5.932 -5.896 -22.007 1.00 83.56 141 ASP A C 1
ATOM 1120 O O . ASP A 1 141 ? 5.972 -6.052 -23.220 1.00 83.56 141 ASP A O 1
ATOM 1124 N N . GLN A 1 142 ? 6.783 -5.080 -21.370 1.00 69.81 142 GLN A N 1
ATOM 1125 C CA . GLN A 1 142 ? 7.900 -4.375 -22.014 1.00 69.81 142 GLN A CA 1
ATOM 1126 C C . GLN A 1 142 ? 9.203 -5.183 -22.098 1.00 69.81 142 GLN A C 1
ATOM 1128 O O . GLN A 1 142 ? 10.167 -4.699 -22.686 1.00 69.81 142 GLN A O 1
ATOM 1133 N N . ALA A 1 143 ? 9.262 -6.372 -21.490 1.00 56.25 143 ALA A N 1
ATOM 1134 C CA . ALA A 1 143 ? 10.392 -7.293 -21.623 1.00 56.25 143 ALA A CA 1
ATOM 1135 C C . ALA A 1 143 ? 10.289 -8.191 -22.877 1.00 56.25 143 ALA A C 1
ATOM 1137 O O . ALA A 1 143 ? 11.145 -9.056 -23.065 1.00 56.25 143 ALA A O 1
ATOM 1138 N N . ASN A 1 144 ? 9.258 -7.979 -23.706 1.00 39.50 144 ASN A N 1
ATOM 1139 C CA . ASN A 1 144 ? 9.043 -8.601 -25.016 1.00 39.50 144 ASN A CA 1
ATOM 1140 C C . ASN A 1 144 ? 9.205 -7.559 -26.127 1.00 39.50 144 ASN A C 1
ATOM 1142 O O . ASN A 1 144 ? 9.584 -7.969 -27.244 1.00 39.50 144 ASN A O 1
#

Foldseek 3Di:
DDDDDDDDDDDDDDDDDDDPDDDPPPPDPPDPPPPPDPPVVVVLVVLLVVLLVQLVVCLVVLNLVSNLVSLVSNLVSLVVCLVPPDDPCNVPPQLVVLSVQLNVLSVQLNVCSVVSNSVSNVVSSVSNVVSVVSNVCVVVVVVD

Secondary structure (DSSP, 8-state):
---------------------------PPPPP------HHHHHHHHHHHHHHHHHHHHHHHT-HHHHHHHHHHHHHHHHHHHHH---GGGG-HHHHHHHHHHHHHHHHHHHHHHTT-HHHHHHHHHHHHHHHHHHHHHHHHTT-

Sequence (144 aa):
MKEFTGKVCLLTLWGMLFPTSLAVGQDAPPPSVRQEKPKSEVEWMDVKLRSSQQILEALTQGDTDHVATSARRMLIINLLEQRLRKDDFKHKSEYQGELNRFEFATKEIIRTAEADDIDGCLAAYQMLCASCVQCHKLIRDQAN

Radius of gyration: 25.75 Å; chains: 1; bounding box: 62×63×42 Å